Protein 1XAW (pdb70)

Foldseek 3Di:
DCVVLPQDDDPVSLVVLVVVLVVLVVVLVVLVVVVVVLVVLLVVLVVQCVPDDCPDPSNVVSVVVNVVSVCVCVDPVNVVSVVSNVVSVVVSVVSVVSSVVVVVVVD

Solvent-accessible surface area: 7758 Å² total; per-residue (Å²): 105,118,232,129,21,50,89,8,122,46,91,128,37,57,100,70,8,73,166,49,32,66,66,7,65,120,76,32,116,60,20,59,61,59,18,83,74,19,61,134,41,7,70,120,3,56,135,60,24,127,103,89,152,127,132,14,133,77,59,136,65,5,26,69,85,44,87,149,26,87,121,55,55,64,25,85,100,6,85,62,64,80,97,75,10,138,69,8,124,51,54,12,72,20,3,135,118,10,13,19,37,10,55,161,137,131,161

B-factor: mean 27.12, std 8.57, range [15.39, 80.25]

Organism: Homo sapiens (NCBI:txid9606)

CATH classification: 6.10.140.340

Nearest PDB structures (foldseek):
  1xaw-assembly1_A  TM=1.009E+00  e=2.188E-14  Homo sapiens
  1wpa-assembly1_A  TM=9.557E-01  e=1.654E-13  Homo sapiens
  3g7c-assembly1_A  TM=9.521E-01  e=2.626E-13  Homo sapiens
  5jw9-assembly1_B  TM=6.475E-01  e=2.519E-05  Homo sapiens
  5n7k-assembly4_D  TM=7.984E-01  e=1.512E-04  Homo sapiens

Secondary structure (DSSP, 8-state):
-TTTS----SHHHHHHHHHHHHHHHHHHHHHHHHHHHHHHHHHHHHHHHHHS-TTSHHHHHHHHHHHHHHHHHTSHHHHHHHHHHHHHHHHHHHHHHHHHHHHHHT-

Radius of gyration: 21.23 Å; Cα contacts (8 Å, |Δi|>4): 67; chains: 1; bounding box: 26×68×26 Å

GO terms:
  GO:0070160 tight junction (C, IDA)
  GO:0005765 lysosomal membrane (C, IDA)
  GO:0005886 plasma membrane (C, IDA)
  GO:0005911 cell-cell junction (C, IDA)
  GO:0032991 protein-containing complex (C, ID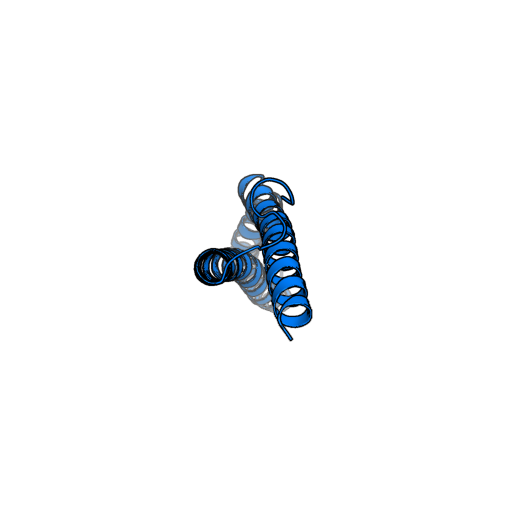A)
  GO:0070160 tight junction (C, IMP)
  GO:0010628 positive regulation of gene expression (P, IMP)
  GO:0010629 negative regulation of gene expression (P, IMP)
  GO:0010827 regulation of D-glucose transmembrane transport (P, IMP)
  GO:1905605 positive regulation of blood-brain barrier permeability (P, IMP)
  GO:0046326 positive regulation of D-glucose import across plasma membrane (P, IMP)
  GO:0070830 bicellular tight junction assembly (P, IMP)
  GO:0005515 protein binding (F, IPI)
  GO:0005923 bicellular tight junction (C, IDA)
  GO:0030054 cell junction (C, IDA)
  GO:0045216 cell-cell junction organization (P, IMP)
  GO:0005886 plasma membrane (C, EXP)
  GO:0005886 plasma membrane (C, TAS)
  GO:0065003 protein-containing complex assembly (P, TAS)
  GO:0030054 cell junction (C, TAS)

InterPro domains:
  IPR002958 Occludin [PIRSF005993] (1-521)
  IPR002958 Occludin [PR01258] (55-63)
  IPR002958 Occludin [PR01258] (166-173)
  IPR002958 Occludin [PR01258] (294-301)
  IPR002958 Occludin [PR01258] (398-404)
  IPR002958 Occludin [PR01258] (420-426)
  IPR008253 Marvel domain [PF01284] (57-263)
  IPR008253 Marvel domain [PS51225] (60-269)
  IPR010844 Occludin homology domain [PF07303] (420-519)
  IPR010844 Occludin homology domain [PS51980] (414-522)
  IPR031176 ELL/occludin family [PTHR23288] (19-520)
  IPR036259 MFS transporter superfamily [SSF103473] (58-270)

Sequence (107 aa):
WIREYPPITSDQQRQLYKRNFDTGLQEYKSLQSVLDEINKELSRLDKELDDYREESEEYMAAADEYNRLKQVKGSADYKSKKNHCKQLKSKLSHIKKMVGDYDRQKT

Structure (mmCIF, N/CA/C/O backbone):
data_1XAW
#
_entry.id   1XAW
#
_cell.length_a   46.960
_cell.length_b   109.570
_cell.length_c   48.130
_cell.angle_alpha   90.00
_cell.angle_beta   90.00
_cell.angle_gamma   90.00
#
_symmetry.space_group_name_H-M   'C 2 2 21'
#
loop_
_entity.id
_entity.type
_entity.pdbx_description
1 polymer Occludin
2 water water
#
loop_
_atom_site.group_PDB
_atom_site.id
_atom_site.type_symbol
_atom_site.label_atom_id
_atom_site.label_alt_id
_atom_site.label_comp_id
_atom_site.label_asym_id
_atom_site.label_entity_id
_atom_site.label_seq_id
_atom_site.pdbx_PDB_ins_code
_atom_site.Cartn_x
_atom_site.Cartn_y
_atom_site.Cartn_z
_atom_site.occupancy
_atom_site.B_iso_or_equiv
_atom_site.auth_seq_id
_atom_site.auth_comp_id
_atom_site.auth_asym_id
_atom_site.auth_atom_id
_atom_site.pdbx_PDB_model_num
ATOM 1 N N . TRP A 1 34 ? 18.561 -11.688 4.162 1.00 41.07 416 TRP A N 1
ATOM 2 C CA . TRP A 1 34 ? 18.954 -12.527 5.326 1.00 40.34 416 TRP A CA 1
ATOM 3 C C . TRP A 1 34 ? 18.626 -13.981 5.067 1.00 39.93 416 TRP A C 1
ATOM 4 O O . TRP A 1 34 ? 18.448 -14.756 6.006 1.00 39.82 416 TRP A O 1
ATOM 15 N N . ILE A 1 35 ? 18.528 -14.347 3.792 1.00 39.16 417 ILE A N 1
ATOM 16 C CA . ILE A 1 35 ? 18.250 -15.730 3.450 1.00 39.28 417 ILE A CA 1
ATOM 17 C C . ILE A 1 35 ? 19.534 -16.475 3.770 1.00 38.02 417 ILE A C 1
ATOM 18 O O . ILE A 1 35 ? 19.532 -17.684 3.962 1.00 39.43 417 ILE A O 1
ATOM 23 N N . ARG A 1 36 ? 20.637 -15.736 3.837 1.00 37.26 418 ARG A N 1
ATOM 24 C CA . ARG A 1 36 ? 21.919 -16.352 4.114 1.00 34.31 418 ARG A CA 1
ATOM 25 C C . ARG A 1 36 ? 22.169 -16.701 5.581 1.00 34.15 418 ARG A C 1
ATOM 26 O O . ARG A 1 36 ? 22.722 -17.750 5.881 1.00 33.62 418 ARG A O 1
ATOM 34 N N . GLU A 1 37 ? 21.747 -15.843 6.503 1.00 33.99 419 GLU A N 1
ATOM 35 C CA . GLU A 1 37 ? 21.972 -16.115 7.923 1.00 33.82 419 GLU A CA 1
ATOM 36 C C . GLU A 1 37 ? 20.895 -17.069 8.462 1.00 31.23 419 GLU A C 1
ATOM 37 O O . GLU A 1 37 ? 21.124 -17.857 9.390 1.00 30.66 419 GLU A O 1
ATOM 43 N N . TYR A 1 38 ? 19.723 -16.958 7.863 1.00 30.63 420 TYR A N 1
ATOM 44 C CA . TYR A 1 38 ? 18.570 -17.765 8.255 1.00 27.73 420 TYR A CA 1
ATOM 45 C C . TYR A 1 38 ? 18.024 -18.461 7.015 1.00 25.49 420 TYR A C 1
ATOM 46 O O . TYR A 1 38 ? 17.010 -18.097 6.455 1.00 26.13 420 TYR A O 1
ATOM 55 N N . PRO A 1 39 ? 18.754 -19.477 6.561 1.00 26.62 421 PRO A N 1
ATOM 56 C CA . PRO A 1 39 ? 18.353 -20.230 5.380 1.00 25.18 421 PRO A CA 1
ATOM 57 C C . PRO A 1 39 ? 17.187 -21.134 5.678 1.00 23.95 421 PRO A C 1
ATOM 58 O O . PRO A 1 39 ? 16.748 -21.238 6.821 1.00 23.76 421 PRO A O 1
ATOM 62 N N . PRO A 1 40 ? 16.661 -21.790 4.649 1.00 22.54 422 PRO A N 1
ATOM 63 C CA . PRO A 1 40 ? 15.546 -22.715 4.786 1.00 21.08 422 PRO A CA 1
ATOM 64 C C . PRO A 1 40 ? 15.901 -23.715 5.875 1.00 20.34 422 PRO A C 1
ATOM 65 O O . PRO A 1 40 ? 17.038 -24.228 5.934 1.00 20.97 422 PRO A O 1
ATOM 69 N N . ILE A 1 41 ? 14.941 -24.024 6.749 1.00 17.63 423 ILE A N 1
ATOM 70 C CA . ILE A 1 41 ? 15.176 -24.907 7.869 1.00 17.67 423 ILE A CA 1
ATOM 71 C C . ILE A 1 41 ? 15.181 -26.374 7.504 1.00 18.34 423 ILE A C 1
ATOM 72 O O . ILE A 1 41 ? 14.383 -26.805 6.671 1.00 18.76 423 ILE A O 1
ATOM 77 N N . THR A 1 42 ? 16.101 -27.126 8.117 1.00 18.47 424 THR A N 1
ATOM 78 C CA . THR A 1 42 ? 16.200 -28.564 7.886 1.00 19.12 424 THR A CA 1
ATOM 79 C C . THR A 1 42 ? 16.236 -29.407 9.150 1.00 17.44 424 THR A C 1
ATOM 80 O O . THR A 1 42 ? 16.476 -30.594 9.097 1.00 18.75 424 THR A O 1
ATOM 84 N N . SER A 1 43 ? 15.942 -28.797 10.302 1.00 16.94 425 SER A N 1
ATOM 85 C CA . SER A 1 43 ? 15.874 -29.574 11.518 1.00 15.82 425 SER A CA 1
ATOM 86 C C . SER A 1 43 ? 15.066 -28.851 12.579 1.00 15.88 425 SER A C 1
ATOM 87 O O . SER A 1 43 ? 14.885 -27.637 12.517 1.00 15.39 425 SER A O 1
ATOM 90 N N . ASP A 1 44 ? 14.600 -29.641 13.538 1.00 17.59 426 ASP A N 1
ATOM 91 C CA . ASP A 1 44 ? 13.792 -29.101 14.634 1.00 17.77 426 ASP A CA 1
ATOM 92 C C . ASP A 1 44 ? 14.638 -28.215 15.541 1.00 18.76 426 ASP A C 1
ATOM 93 O O . ASP A 1 44 ? 14.153 -27.214 16.053 1.00 19.54 426 ASP A O 1
ATOM 98 N N . GLN A 1 45 ? 15.915 -28.561 15.740 1.00 19.28 427 GLN A N 1
ATOM 99 C CA . GLN A 1 45 ? 16.747 -27.727 16.599 1.00 19.60 427 GLN A CA 1
ATOM 100 C C . GLN A 1 45 ? 16.964 -26.355 15.961 1.00 17.17 427 GLN A C 1
ATOM 101 O O . GLN A 1 45 ? 16.950 -25.308 16.629 1.00 19.12 427 GLN A O 1
ATOM 107 N N . GLN A 1 46 ? 17.147 -26.339 14.647 1.00 16.78 428 GLN A N 1
ATOM 108 C CA . GLN A 1 46 ? 17.284 -25.109 13.926 1.00 17.14 428 GLN A CA 1
ATOM 109 C C . GLN A 1 46 ? 15.990 -24.264 14.056 1.00 16.89 428 GLN A C 1
ATOM 110 O O . GLN A 1 46 ? 16.055 -23.060 14.232 1.00 17.39 428 GLN A O 1
ATOM 116 N N . ARG A 1 47 ? 14.831 -24.923 13.914 1.00 17.31 429 ARG A N 1
ATOM 117 C CA . ARG A 1 47 ? 13.566 -24.220 14.077 1.00 17.59 429 ARG A CA 1
ATOM 118 C C . ARG A 1 47 ? 13.500 -23.548 15.460 1.00 17.14 429 ARG A C 1
ATOM 119 O O . ARG A 1 47 ? 13.053 -22.394 15.577 1.00 15.86 429 ARG A O 1
ATOM 127 N N . GLN A 1 48 ? 13.926 -24.285 16.485 1.00 16.13 430 GLN A N 1
ATOM 128 C CA . GLN A 1 48 ? 13.870 -23.711 17.818 1.00 16.42 430 GLN A CA 1
ATOM 129 C C . GLN A 1 48 ? 14.829 -22.535 17.985 1.00 17.77 430 GLN A C 1
ATOM 130 O O . GLN A 1 48 ? 14.545 -21.557 18.677 1.00 18.15 430 GLN A O 1
ATOM 136 N N . LEU A 1 49 ? 15.988 -22.607 17.323 1.00 17.59 431 LEU A N 1
ATOM 137 C CA . LEU A 1 49 ? 16.905 -21.513 17.406 1.00 19.21 431 LEU A CA 1
ATOM 138 C C . LEU A 1 49 ? 16.290 -20.288 16.700 1.00 17.20 431 LEU A C 1
ATOM 139 O O . LEU A 1 49 ? 16.364 -19.148 17.187 1.00 19.41 431 LEU A O 1
ATOM 144 N N . TYR A 1 50 ? 15.676 -20.507 15.530 1.00 17.88 432 TYR A N 1
ATOM 145 C CA . TYR A 1 50 ? 15.031 -19.378 14.845 1.00 17.17 432 TYR A CA 1
ATOM 146 C C . TYR A 1 50 ? 13.936 -18.763 15.732 1.00 17.89 432 TYR A C 1
ATOM 147 O O . TYR A 1 50 ? 13.807 -17.565 15.732 1.00 18.81 432 TYR A O 1
ATOM 156 N N . LYS A 1 51 ? 13.141 -19.605 16.419 1.00 16.92 433 LYS A N 1
ATOM 157 C CA . LYS A 1 51 ? 12.095 -19.031 17.277 1.00 18.29 433 LYS A CA 1
ATOM 158 C C . LYS A 1 51 ? 12.683 -18.218 18.415 1.00 18.50 433 LYS A C 1
ATOM 159 O O . LYS A 1 51 ? 12.174 -17.146 18.744 1.00 18.23 433 LYS A O 1
ATOM 165 N N . ARG A 1 52 ? 13.738 -18.741 19.053 1.00 18.81 434 ARG A N 1
ATOM 166 C CA . ARG A 1 52 ? 14.373 -18.011 20.165 1.00 20.94 434 ARG A CA 1
ATOM 167 C C . ARG A 1 52 ? 14.925 -16.663 19.665 1.00 21.38 434 ARG A C 1
ATOM 168 O O . ARG A 1 52 ? 14.762 -15.623 20.330 1.00 20.56 434 ARG A O 1
ATOM 176 N N . ASN A 1 53 ? 15.557 -16.660 18.496 1.00 20.38 435 ASN A N 1
ATOM 177 C CA . ASN A 1 53 ? 16.112 -15.448 17.929 1.00 21.22 435 ASN A CA 1
A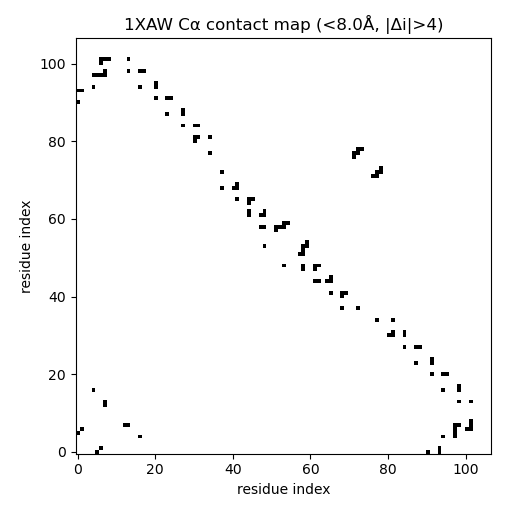TOM 178 C C . ASN A 1 53 ? 15.020 -14.493 17.455 1.00 20.66 435 ASN A C 1
ATOM 179 O O . ASN A 1 53 ? 15.150 -13.280 17.591 1.00 22.48 435 ASN A O 1
ATOM 184 N N . PHE A 1 54 ? 13.910 -15.036 16.952 1.00 20.74 436 PHE A N 1
ATOM 185 C CA . PHE A 1 54 ? 12.779 -14.208 16.531 1.00 18.85 436 PHE A CA 1
ATOM 186 C C . PHE A 1 54 ? 12.220 -13.511 17.786 1.00 18.42 436 PHE A C 1
ATOM 187 O O . PHE A 1 54 ? 11.913 -12.320 17.748 1.00 19.37 436 PHE A O 1
ATOM 195 N N . ASP A 1 55 ? 12.125 -14.257 18.893 1.00 17.09 437 ASP A N 1
ATOM 196 C CA . ASP A 1 55 ? 11.607 -13.627 20.110 1.00 17.86 437 ASP A CA 1
ATOM 197 C C . ASP A 1 55 ? 12.502 -12.484 20.587 1.00 18.64 437 ASP A C 1
ATOM 198 O O . ASP A 1 55 ? 12.043 -11.404 20.976 1.00 19.29 437 ASP A O 1
ATOM 203 N N . THR A 1 56 ? 13.809 -12.727 20.625 1.00 19.29 438 THR A N 1
ATOM 204 C CA . THR A 1 56 ? 14.709 -11.678 21.042 1.00 20.04 438 THR A CA 1
ATOM 205 C C . THR A 1 56 ? 14.597 -10.464 20.110 1.00 20.10 438 THR A C 1
ATOM 206 O O . THR A 1 56 ? 14.591 -9.306 20.574 1.00 19.84 438 THR A O 1
ATOM 210 N N . GLY A 1 57 ? 14.507 -10.717 18.809 1.00 19.82 439 GLY A N 1
ATOM 211 C CA . GLY A 1 57 ? 14.385 -9.631 17.869 1.00 19.51 439 GLY A CA 1
ATOM 212 C C . GLY A 1 57 ? 13.083 -8.859 17.991 1.00 19.15 439 GLY A C 1
ATOM 213 O O . GLY A 1 57 ? 13.066 -7.658 17.759 1.00 21.01 439 GLY A O 1
ATOM 214 N N . LEU A 1 58 ? 11.991 -9.544 18.338 1.00 19.04 440 LEU A N 1
ATOM 215 C CA . LEU A 1 58 ? 10.718 -8.881 18.483 1.00 20.16 440 LEU A CA 1
ATOM 216 C C . LEU A 1 58 ? 10.786 -7.982 19.720 1.00 18.54 440 LEU A C 1
ATOM 217 O O . LEU A 1 58 ? 10.247 -6.886 19.724 1.00 20.20 440 LEU A O 1
ATOM 222 N N . GLN A 1 59 ? 11.453 -8.448 20.762 1.00 17.44 441 GLN A N 1
ATOM 223 C CA . GLN A 1 59 ? 11.616 -7.617 21.965 1.00 18.22 441 GLN A CA 1
ATOM 224 C C . GLN A 1 59 ? 12.396 -6.359 21.586 1.00 19.97 441 GLN A C 1
ATOM 225 O O . GLN A 1 59 ? 12.045 -5.252 22.002 1.00 20.86 441 GLN A O 1
ATOM 231 N N . GLU A 1 60 ? 13.479 -6.525 20.822 1.00 20.76 442 GLU A N 1
ATOM 232 C CA . GLU A 1 60 ? 14.293 -5.389 20.355 1.00 22.87 442 GLU A CA 1
ATOM 233 C C . GLU A 1 60 ? 13.459 -4.417 19.524 1.00 22.25 442 GLU A C 1
ATOM 234 O O . GLU A 1 60 ? 13.524 -3.201 19.678 1.00 23.75 442 GLU A O 1
ATOM 240 N 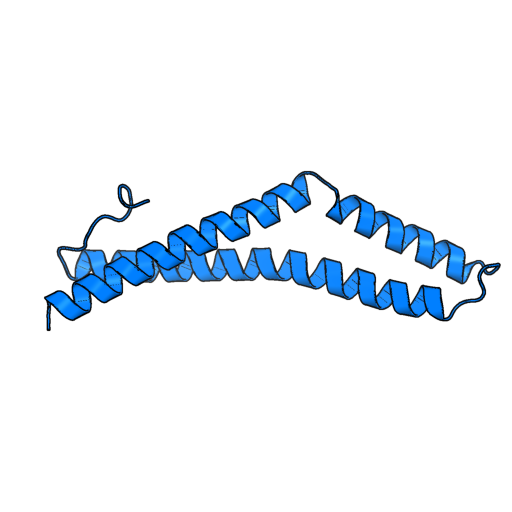N . TYR A 1 61 ? 12.693 -4.973 18.600 1.00 21.82 443 TYR A N 1
ATOM 241 C CA . TYR A 1 61 ? 11.834 -4.178 17.741 1.00 22.69 443 TYR A CA 1
ATOM 242 C C . TYR A 1 61 ? 10.815 -3.348 18.539 1.00 23.98 443 TYR A C 1
ATOM 243 O O . TYR A 1 61 ? 10.646 -2.152 18.268 1.00 23.85 443 TYR A O 1
ATOM 252 N N . LYS A 1 62 ? 10.143 -3.984 19.500 1.00 23.14 444 LYS A N 1
ATOM 253 C CA . LYS A 1 62 ? 9.153 -3.284 20.306 1.00 24.72 444 LYS A CA 1
ATOM 254 C C . LYS A 1 62 ? 9.817 -2.192 21.115 1.00 23.93 444 LYS A C 1
ATOM 255 O O . LYS A 1 62 ? 9.237 -1.120 21.306 1.00 25.65 444 LYS A O 1
ATOM 261 N N . SER A 1 63 ? 11.028 -2.431 21.594 1.00 24.32 445 SER A N 1
ATOM 262 C CA . SER A 1 63 ? 11.721 -1.407 22.371 1.00 26.56 445 SER A CA 1
ATOM 263 C C . SER A 1 63 ? 11.958 -0.176 21.494 1.00 26.26 445 SER A C 1
ATOM 264 O O . SER A 1 63 ? 11.639 0.949 21.891 1.00 27.29 445 SER A O 1
ATOM 267 N N . LEU A 1 64 ? 12.535 -0.376 20.314 1.00 25.63 446 LEU A N 1
ATOM 268 C CA . LEU A 1 64 ? 12.808 0.751 19.407 1.00 26.96 446 LEU A CA 1
ATOM 269 C C . LEU A 1 64 ? 11.533 1.496 19.020 1.00 26.89 446 LEU A C 1
ATOM 270 O O . LEU A 1 64 ? 11.480 2.736 19.035 1.00 26.46 446 LEU A O 1
ATOM 275 N N . GLN A 1 65 ? 10.508 0.735 18.663 1.00 25.59 447 GLN A N 1
ATOM 276 C CA . GLN A 1 65 ? 9.227 1.292 18.265 1.00 25.90 447 GLN A CA 1
ATOM 277 C C . GLN A 1 65 ? 8.651 2.130 19.399 1.00 24.42 447 GLN A C 1
ATOM 278 O O . GLN A 1 65 ? 8.082 3.198 19.169 1.00 23.92 447 GLN A O 1
A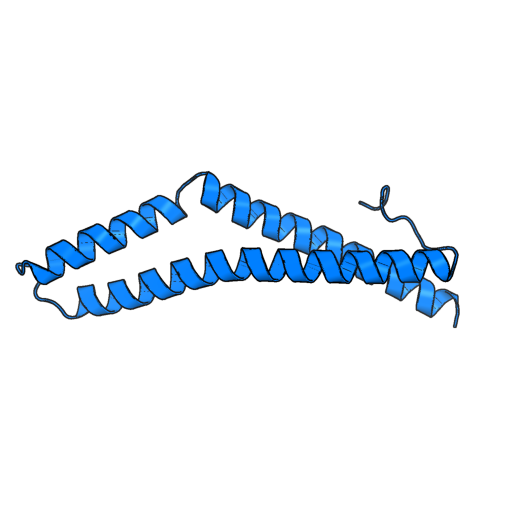TOM 284 N N . SER A 1 66 ? 8.833 1.664 20.631 1.00 21.24 448 SER A N 1
ATOM 285 C CA . SER A 1 66 ? 8.307 2.388 21.782 1.00 22.18 448 SER A CA 1
ATOM 286 C C . SER A 1 66 ? 8.963 3.778 21.938 1.00 22.06 448 SER A C 1
ATOM 287 O O . SER A 1 66 ? 8.321 4.738 22.372 1.00 23.04 448 SER A O 1
ATOM 290 N N . VAL A 1 67 ? 10.237 3.892 21.586 1.00 22.71 449 VAL A N 1
ATOM 291 C CA . VAL A 1 67 ? 10.928 5.179 21.695 1.00 21.73 449 VAL A CA 1
ATOM 292 C C . VAL A 1 67 ? 10.322 6.134 20.681 1.00 22.25 449 VAL A C 1
ATOM 293 O O . VAL A 1 67 ? 10.019 7.301 20.991 1.00 22.30 449 VAL A O 1
ATOM 297 N N . LEU A 1 68 ? 10.148 5.655 19.451 1.00 22.12 450 LEU A N 1
ATOM 298 C CA . LEU A 1 68 ? 9.566 6.495 18.402 1.00 23.77 450 LEU A CA 1
ATOM 299 C C . LEU A 1 68 ? 8.131 6.909 18.765 1.00 24.13 450 LEU A C 1
ATOM 300 O O . LEU A 1 68 ? 7.752 8.065 18.586 1.00 24.56 450 LEU A O 1
ATOM 305 N N . ASP A 1 69 ? 7.343 5.972 19.273 1.00 24.02 451 ASP A N 1
ATOM 306 C CA . ASP A 1 69 ? 5.967 6.275 19.669 1.00 23.73 451 ASP A CA 1
ATOM 307 C C . ASP A 1 69 ? 5.929 7.292 20.819 1.00 22.43 451 ASP A C 1
ATOM 308 O O . ASP A 1 69 ? 5.113 8.207 20.815 1.00 22.36 451 ASP A O 1
ATOM 313 N N . GLU A 1 70 ? 6.787 7.141 21.813 1.00 20.16 452 GLU A N 1
ATOM 314 C CA . GLU A 1 70 ? 6.812 8.081 22.926 1.00 19.96 452 GLU A CA 1
ATOM 315 C C . GLU A 1 70 ? 7.207 9.507 22.513 1.00 19.96 452 GLU A C 1
ATOM 316 O O . GLU A 1 70 ? 6.708 10.491 23.069 1.00 20.65 452 GLU A O 1
ATOM 322 N N . ILE A 1 71 ? 8.148 9.631 21.569 1.00 20.59 453 ILE A N 1
ATOM 323 C CA . ILE A 1 71 ? 8.539 10.941 21.085 1.00 20.25 453 ILE A CA 1
ATOM 324 C C . ILE A 1 71 ? 7.308 11.601 20.474 1.00 20.11 453 ILE A C 1
ATOM 325 O O . ILE A 1 71 ? 7.021 12.770 20.764 1.00 20.76 453 ILE A O 1
ATOM 330 N N . ASN A 1 72 ? 6.574 10.844 19.656 1.00 21.97 454 ASN A N 1
ATOM 331 C CA . ASN A 1 72 ? 5.368 11.407 19.050 1.00 22.91 454 ASN A CA 1
ATOM 332 C C . ASN A 1 72 ? 4.294 11.753 20.090 1.00 23.70 454 ASN A C 1
ATOM 333 O O . ASN A 1 72 ? 3.621 12.769 19.939 1.00 24.33 454 ASN A O 1
ATOM 338 N N . LYS A 1 73 ? 4.138 10.932 21.125 1.00 21.55 455 LYS A N 1
ATOM 339 C CA . LYS A 1 73 ? 3.150 11.215 22.168 1.00 23.52 455 LYS A CA 1
ATOM 340 C C . LYS A 1 73 ? 3.527 12.507 22.871 1.00 22.62 455 LYS A C 1
ATOM 341 O O . LYS A 1 73 ? 2.671 13.322 23.221 1.00 23.42 455 LYS A O 1
ATOM 347 N N . GLU A 1 74 ? 4.821 12.696 23.128 1.00 21.00 456 GLU A N 1
ATOM 348 C CA . GLU A 1 74 ? 5.247 13.913 23.8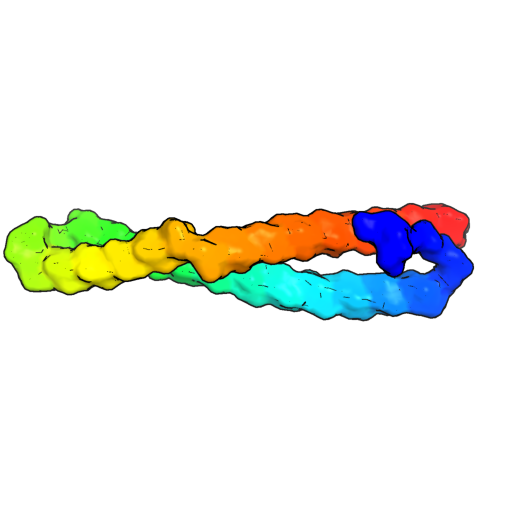02 1.00 19.42 456 GLU A CA 1
ATOM 349 C C . GLU A 1 74 ? 4.992 15.160 22.912 1.00 19.50 456 GLU A C 1
ATOM 350 O O . GLU A 1 74 ? 4.552 16.209 23.417 1.00 19.18 456 GLU A O 1
ATOM 356 N N . LEU A 1 75 ? 5.253 15.041 21.612 1.00 19.62 457 LEU A N 1
ATOM 357 C CA . LEU A 1 75 ? 4.994 16.150 20.681 1.00 18.91 457 LEU A CA 1
ATOM 358 C C . LEU A 1 75 ? 3.495 16.474 20.682 1.00 20.50 457 LEU A C 1
ATOM 359 O O . LEU A 1 75 ? 3.138 17.629 20.653 1.00 20.46 457 LEU A O 1
ATOM 364 N N . SER A 1 76 ? 2.660 15.434 20.724 1.00 21.85 458 SER A N 1
ATOM 365 C CA . SER A 1 76 ? 1.221 15.657 20.723 1.00 22.90 458 SER A CA 1
ATOM 366 C C . SER A 1 76 ? 0.757 16.365 21.997 1.00 22.59 458 SER A C 1
ATOM 367 O O . SER A 1 76 ? -0.103 17.274 21.939 1.00 23.64 458 SER A O 1
ATOM 370 N N . ARG A 1 77 ? 1.347 16.034 23.142 1.00 21.60 459 ARG A N 1
ATOM 371 C CA . ARG A 1 77 ? 0.972 16.707 24.382 1.00 22.09 459 ARG A CA 1
ATOM 372 C C . ARG A 1 77 ? 1.382 18.182 24.300 1.00 21.57 459 ARG A C 1
ATOM 373 O O . ARG A 1 77 ? 0.640 19.094 24.684 1.00 21.61 459 ARG A O 1
ATOM 381 N N . LEU A 1 78 ? 2.585 18.442 23.786 1.00 20.65 460 LEU A N 1
ATOM 382 C CA . LEU A 1 78 ? 3.043 19.819 23.683 1.00 20.17 460 LEU A CA 1
ATOM 383 C C . LEU A 1 78 ? 2.244 20.614 22.651 1.00 19.46 460 LEU A C 1
ATOM 384 O O . LEU A 1 78 ? 2.017 21.799 22.856 1.00 20.54 460 LEU A O 1
ATOM 389 N N . ASP A 1 79 ? 1.833 19.960 21.568 1.00 20.79 461 ASP A N 1
ATOM 390 C CA . ASP A 1 79 ? 0.971 20.580 20.547 1.00 21.03 461 ASP A CA 1
ATOM 391 C C . ASP A 1 79 ? -0.329 21.084 21.233 1.00 20.83 461 ASP A C 1
ATOM 392 O O . ASP A 1 79 ? -0.763 22.188 20.963 1.00 20.25 461 ASP A O 1
ATOM 397 N N . LYS A 1 80 ? -0.877 20.273 22.135 1.00 21.40 462 LYS A N 1
ATOM 398 C CA . LYS A 1 80 ? -2.104 20.658 22.854 1.00 22.47 462 LYS A CA 1
ATOM 399 C C . LYS A 1 80 ? -1.841 21.885 23.707 1.00 22.59 462 LYS A C 1
ATOM 400 O O . LYS A 1 80 ? -2.630 22.834 23.738 1.00 23.93 462 LYS A O 1
ATOM 406 N N . GLU A 1 81 ? -0.713 21.894 24.411 1.00 20.87 463 GLU A N 1
ATOM 407 C CA . GLU A 1 81 ? -0.337 23.015 25.253 1.00 21.90 463 GLU A CA 1
ATOM 408 C C . GLU A 1 81 ? -0.178 24.282 24.418 1.00 20.56 463 GLU A C 1
ATOM 409 O O . GLU A 1 81 ? -0.646 25.362 24.803 1.00 21.89 463 GLU A O 1
ATOM 415 N N . LEU A 1 82 ? 0.492 24.161 23.274 1.00 19.84 464 LEU A N 1
ATOM 416 C CA . LEU A 1 82 ? 0.702 25.310 22.395 1.00 21.25 464 LEU A CA 1
ATOM 417 C C . LEU A 1 82 ? -0.628 25.833 21.857 1.00 21.82 464 LEU A C 1
ATOM 418 O O . LEU A 1 82 ? -0.845 27.061 21.766 1.00 23.52 464 LEU A O 1
ATOM 423 N N . ASP A 1 83 ? -1.506 24.895 21.535 1.00 22.57 465 ASP A N 1
ATOM 424 C CA . ASP A 1 83 ? -2.781 25.290 20.965 1.00 23.13 465 ASP A CA 1
ATOM 425 C C . ASP A 1 83 ? -3.625 26.018 22.005 1.00 24.99 465 ASP A C 1
ATOM 426 O O . ASP A 1 83 ? -4.459 26.848 21.610 1.00 27.90 465 ASP A O 1
ATOM 431 N N . ASP A 1 84 ? -3.396 25.763 23.301 1.00 24.16 466 ASP A N 1
ATOM 432 C CA . ASP A 1 84 ? -4.117 26.377 24.427 1.00 24.26 466 ASP A CA 1
ATOM 433 C C . ASP A 1 84 ? -3.561 27.664 25.034 1.00 24.60 466 ASP A C 1
ATOM 434 O O . ASP A 1 84 ? -4.284 28.558 25.408 1.00 26.35 466 ASP A O 1
ATOM 439 N N . TYR A 1 85 ? -2.238 27.746 25.204 1.00 19.62 467 TYR A N 1
ATOM 440 C CA . TYR A 1 85 ? -1.637 28.921 25.811 1.00 19.25 467 TYR A CA 1
ATOM 441 C C . TYR A 1 85 ? -1.608 30.155 24.910 1.00 18.30 467 TYR A C 1
ATOM 442 O O . TYR A 1 85 ? -1.428 30.025 23.714 1.00 19.67 467 TYR A O 1
ATOM 451 N N . ARG A 1 86 ? -1.781 31.337 25.493 1.00 19.47 468 ARG A N 1
ATOM 452 C CA . ARG A 1 86 ? -1.743 32.568 24.697 1.00 20.91 468 ARG A CA 1
ATOM 453 C C . ARG A 1 86 ? -0.348 32.669 24.079 1.00 20.06 468 ARG A C 1
ATOM 454 O O . ARG A 1 86 ? 0.654 32.437 24.783 1.00 20.79 468 ARG A O 1
ATOM 462 N N . GLU A 1 87 ? -0.294 33.038 22.801 1.00 20.24 469 GLU A N 1
ATOM 463 C CA . GLU A 1 87 ? 0.978 33.134 22.069 1.00 22.31 469 GLU A CA 1
ATOM 464 C C . GLU A 1 87 ? 2.018 34.020 22.748 1.00 23.51 469 GLU A C 1
ATOM 465 O O . GLU A 1 87 ? 3.234 33.741 22.651 1.00 23.31 469 GLU A O 1
ATOM 471 N N . GLU A 1 88 ? 1.581 35.057 23.434 1.00 23.98 470 GLU A N 1
ATOM 472 C CA . GLU A 1 88 ? 2.484 36.008 24.073 1.00 25.96 470 GLU A CA 1
ATOM 473 C C . GLU A 1 88 ? 2.950 35.619 25.479 1.00 25.46 470 GLU A C 1
ATOM 474 O O . GLU A 1 88 ? 3.778 36.313 26.065 1.00 26.98 470 GLU A O 1
ATOM 480 N N . SER A 1 89 ? 2.448 34.504 26.011 1.00 23.45 471 SER A N 1
ATOM 481 C CA . SER A 1 89 ? 2.785 34.094 27.373 1.00 23.21 471 SER A CA 1
ATOM 482 C C . SER A 1 89 ? 4.118 33.380 27.576 1.00 23.18 471 SER A C 1
ATOM 483 O O . SER A 1 89 ? 4.650 32.752 26.646 1.00 22.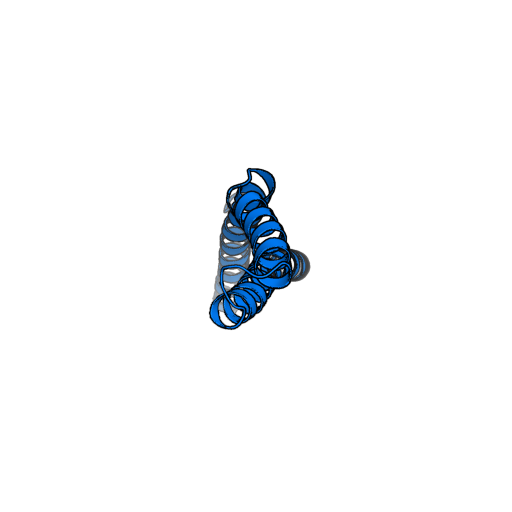08 471 SER A O 1
ATOM 486 N N . GLU A 1 90 ? 4.625 33.463 28.804 1.00 24.25 472 GLU A N 1
ATOM 487 C CA . GLU A 1 90 ? 5.886 32.772 29.133 1.00 23.54 472 GLU A CA 1
ATOM 488 C C . GLU A 1 90 ? 5.649 31.257 28.995 1.00 23.44 472 GLU A C 1
ATOM 489 O O . GLU A 1 90 ? 6.515 30.492 28.565 1.00 22.02 472 GLU A O 1
ATOM 495 N N . GLU A 1 91 ? 4.449 30.802 29.340 1.00 20.72 473 GLU A N 1
ATOM 496 C CA . GLU A 1 91 ? 4.126 29.394 29.193 1.00 19.81 473 GLU A CA 1
ATOM 497 C C . GLU A 1 91 ? 4.230 28.901 27.728 1.00 18.34 473 GLU A C 1
ATOM 498 O O . GLU A 1 91 ? 4.694 27.782 27.459 1.00 18.00 473 GLU A O 1
ATOM 504 N N . TYR A 1 92 ? 3.751 29.717 26.783 1.00 18.15 474 TYR A N 1
ATOM 505 C CA . TYR A 1 92 ? 3.799 29.349 25.377 1.00 17.92 474 TYR A CA 1
ATOM 506 C C . TYR A 1 92 ? 5.269 29.254 24.960 1.00 18.01 474 TYR A C 1
ATOM 507 O O . TYR A 1 92 ? 5.620 28.322 24.246 1.00 18.49 474 TYR A O 1
ATOM 516 N N . MET A 1 93 ? 6.082 30.197 25.442 1.00 18.50 475 MET A N 1
ATOM 517 C CA . MET A 1 93 ? 7.524 30.183 25.109 1.00 20.01 475 MET A CA 1
ATOM 518 C C . MET A 1 93 ? 8.176 28.918 25.637 1.00 20.43 475 MET A C 1
ATOM 519 O O . MET A 1 93 ? 8.952 28.271 24.908 1.00 20.00 475 MET A O 1
ATOM 524 N N . ALA A 1 94 ? 7.875 28.530 26.867 1.00 18.40 476 ALA A N 1
ATOM 525 C CA . ALA A 1 94 ? 8.448 27.292 27.404 1.00 19.09 476 ALA A CA 1
ATOM 526 C C . ALA A 1 94 ? 8.028 26.067 26.624 1.00 19.06 476 ALA A C 1
ATOM 527 O O . ALA A 1 94 ? 8.804 25.176 26.317 1.00 19.78 476 ALA A O 1
ATOM 529 N N . ALA A 1 95 ? 6.740 25.974 26.309 1.00 17.61 477 ALA A N 1
ATOM 530 C CA . ALA A 1 95 ? 6.302 24.836 25.544 1.00 18.13 477 ALA A CA 1
ATOM 531 C C . ALA A 1 95 ? 6.898 24.779 24.149 1.00 16.53 477 ALA A C 1
ATOM 532 O O . ALA A 1 95 ? 7.149 23.688 23.631 1.00 16.94 477 ALA A O 1
ATOM 534 N N . ALA A 1 96 ? 7.048 25.960 23.535 1.00 18.21 478 ALA A N 1
ATOM 535 C CA . ALA A 1 96 ? 7.628 26.034 22.200 1.00 17.11 478 ALA A CA 1
ATOM 536 C C . ALA A 1 96 ? 9.079 25.536 22.213 1.00 17.53 478 ALA A C 1
ATOM 537 O O . ALA A 1 96 ? 9.488 24.797 21.337 1.00 18.56 478 ALA A O 1
ATOM 539 N N . ASP A 1 97 ? 9.806 25.919 23.254 1.00 17.60 479 ASP A N 1
ATOM 540 C CA . ASP A 1 97 ? 11.206 25.486 23.368 1.00 18.81 479 ASP A CA 1
ATOM 541 C C . ASP A 1 97 ? 11.238 23.950 23.462 1.00 18.65 479 ASP A C 1
ATOM 542 O O . ASP A 1 97 ? 11.937 23.286 22.695 1.00 19.61 479 ASP A O 1
ATOM 547 N N . GLU A 1 98 ? 10.434 23.365 24.345 1.00 17.44 480 GLU A N 1
ATOM 548 C CA . GLU A 1 98 ? 10.444 21.923 24.510 1.00 15.97 480 GLU A CA 1
ATOM 549 C C . GLU A 1 98 ? 10.003 21.187 23.249 1.00 16.19 480 GLU A C 1
ATOM 550 O O . GLU A 1 98 ? 10.540 20.154 22.855 1.00 17.07 480 GLU A O 1
ATOM 556 N N . TYR A 1 99 ? 8.924 21.710 22.642 1.00 16.43 481 TYR A N 1
ATOM 557 C CA . TYR A 1 99 ? 8.446 21.139 21.427 1.00 16.46 481 TYR A CA 1
ATOM 558 C C . TYR A 1 99 ? 9.546 21.114 20.321 1.00 16.46 481 TYR A C 1
ATOM 559 O O . TYR A 1 99 ? 9.701 20.123 19.616 1.00 16.50 481 TYR A O 1
ATOM 568 N N . ASN A 1 100 ? 10.228 22.256 20.167 1.00 16.13 482 ASN A N 1
ATOM 569 C CA . ASN A 1 100 ? 11.273 22.360 19.165 1.00 16.18 482 ASN A CA 1
ATOM 570 C C . ASN A 1 100 ? 12.443 21.433 19.465 1.00 16.06 482 ASN A C 1
ATOM 571 O O . ASN A 1 100 ? 13.031 20.906 18.497 1.00 17.17 482 ASN A O 1
ATOM 576 N N . ARG A 1 101 ? 12.690 21.161 20.737 1.00 17.69 483 ARG A N 1
ATOM 577 C CA . ARG A 1 101 ? 13.760 20.206 21.067 1.00 18.91 483 ARG A CA 1
ATOM 578 C C . ARG A 1 101 ? 13.352 18.829 20.595 1.00 18.94 483 ARG A C 1
ATOM 579 O O . ARG A 1 101 ? 14.164 18.077 20.054 1.00 19.66 483 ARG A O 1
ATOM 587 N N . LEU A 1 102 ? 12.085 18.441 20.788 1.00 18.55 484 LEU A N 1
ATOM 588 C CA . LEU A 1 102 ? 11.686 17.125 20.316 1.00 19.50 484 LEU A CA 1
ATOM 589 C C . LEU A 1 102 ? 11.646 17.034 18.789 1.00 18.63 484 LEU A C 1
ATOM 590 O O . LEU A 1 102 ? 11.921 15.985 18.232 1.00 19.06 484 LEU A O 1
ATOM 595 N N . LYS A 1 103 ? 11.276 18.124 18.109 1.00 19.09 485 LYS A N 1
ATOM 596 C CA . LYS A 1 103 ? 11.303 18.098 16.662 1.00 18.08 485 LYS A CA 1
ATOM 597 C C . LYS A 1 103 ? 12.791 17.980 16.212 1.00 19.27 485 LYS A C 1
ATOM 598 O O . LYS A 1 103 ? 13.088 17.328 15.217 1.00 20.54 485 LYS A O 1
ATOM 604 N N . GLN A 1 104 ? 13.696 18.588 16.975 1.00 19.34 486 GLN A N 1
ATOM 605 C CA . GLN A 1 104 ? 15.116 18.498 16.610 1.00 19.06 486 GLN A CA 1
ATOM 606 C C . GLN A 1 104 ? 15.520 17.032 16.758 1.00 19.97 486 GLN A C 1
ATOM 607 O O . GLN A 1 104 ? 16.252 16.501 15.922 1.00 20.61 486 GLN A O 1
ATOM 613 N N . VAL A 1 105 ? 15.028 16.354 17.797 1.00 20.13 487 VAL A N 1
ATOM 614 C CA . VAL A 1 105 ? 15.350 14.930 17.957 1.00 20.73 487 VAL A CA 1
ATOM 615 C C . VAL A 1 105 ? 14.797 14.109 16.796 1.00 22.01 487 VAL A C 1
ATOM 616 O O . VAL A 1 105 ? 15.470 13.206 16.275 1.00 23.27 487 VAL A O 1
ATOM 620 N N . LYS A 1 106 ? 13.560 14.406 16.384 1.00 22.97 488 LYS A N 1
ATOM 621 C CA . LYS A 1 106 ? 12.967 13.658 15.281 1.00 27.11 488 L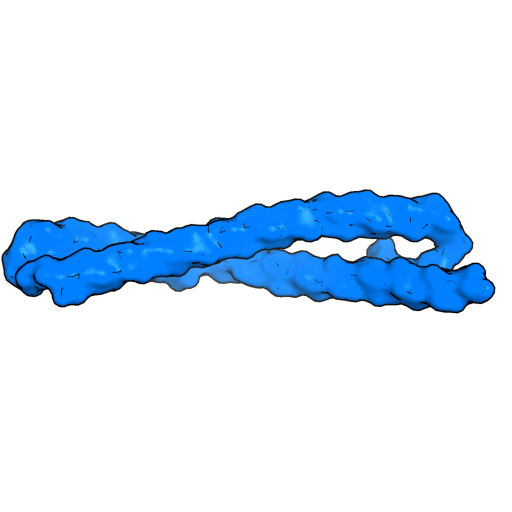YS A CA 1
ATOM 622 C C . LYS A 1 106 ? 13.641 13.827 13.953 1.00 29.36 488 LYS A C 1
ATOM 623 O O . LYS A 1 106 ? 13.578 12.918 13.114 1.00 30.53 488 LYS A O 1
ATOM 629 N N . GLY A 1 107 ? 14.275 14.978 13.743 1.00 30.64 489 GLY A N 1
ATOM 630 C CA . GLY A 1 107 ? 14.964 15.230 12.495 1.00 31.82 489 GLY A CA 1
ATOM 631 C C . GLY A 1 107 ? 16.431 14.848 12.602 1.00 31.71 489 GLY A C 1
ATOM 632 O O . GLY A 1 107 ? 17.185 15.002 11.634 1.00 34.18 489 GLY A O 1
ATOM 633 N N . SER A 1 108 ? 16.826 14.334 13.765 1.00 32.70 490 SER A N 1
ATOM 634 C CA . SER A 1 108 ? 18.222 13.949 14.037 1.00 31.22 490 SER A CA 1
ATOM 635 C C . SER A 1 108 ? 18.650 12.611 13.451 1.00 33.22 490 SER A C 1
ATOM 636 O O . SER A 1 108 ? 17.830 11.777 13.084 1.00 32.06 490 SER A O 1
ATOM 639 N N . ALA A 1 109 ? 19.959 12.419 13.370 1.00 33.99 491 ALA A N 1
ATOM 640 C CA . ALA A 1 109 ? 20.501 11.187 12.825 1.00 34.53 491 ALA A CA 1
ATOM 641 C C . ALA A 1 109 ? 20.245 9.995 13.734 1.00 35.52 491 ALA A C 1
ATOM 642 O O . ALA A 1 109 ? 19.992 8.904 13.231 1.00 35.37 491 ALA A O 1
ATOM 644 N N . ASP A 1 110 ? 20.303 10.192 15.053 1.00 36.10 492 ASP A N 1
ATOM 645 C CA . ASP A 1 110 ? 20.072 9.095 16.000 1.00 36.62 492 ASP A CA 1
ATOM 646 C C . ASP A 1 110 ? 18.642 8.583 15.879 1.00 35.86 492 ASP A C 1
ATOM 647 O O . ASP A 1 110 ? 18.386 7.377 16.002 1.00 35.72 492 ASP A O 1
ATOM 652 N N . TYR A 1 111 ? 17.711 9.496 15.640 1.00 33.40 493 TYR A N 1
ATOM 653 C CA . TYR A 1 111 ? 16.327 9.097 15.479 1.00 31.35 493 TYR A CA 1
ATOM 654 C C . TYR A 1 111 ? 16.173 8.369 14.136 1.00 31.52 493 TYR A C 1
ATOM 655 O O . TYR A 1 111 ? 15.548 7.312 14.070 1.00 29.83 493 TYR A O 1
ATOM 664 N N . LYS A 1 112 ? 16.762 8.926 13.077 1.00 32.23 494 LYS A N 1
ATOM 665 C CA . LYS A 1 112 ? 16.700 8.329 11.744 1.00 34.52 494 LYS A CA 1
ATOM 666 C C . LYS A 1 112 ? 17.247 6.909 11.769 1.00 33.67 494 LYS A C 1
ATOM 667 O O . LYS A 1 112 ? 16.692 6.008 11.126 1.00 34.07 494 LYS A O 1
ATOM 673 N N . SER A 1 113 ? 18.327 6.727 12.518 1.00 33.47 495 SER A N 1
ATOM 674 C CA . SER A 1 113 ? 18.983 5.437 12.663 1.00 34.01 495 SER A CA 1
ATOM 675 C C . SER A 1 113 ? 18.072 4.422 13.351 1.00 33.79 495 SER A C 1
ATOM 676 O O . SER A 1 113 ? 17.997 3.266 12.935 1.00 33.51 495 SER A O 1
ATOM 679 N N . LYS A 1 114 ? 17.400 4.852 14.418 1.00 32.44 496 LYS A N 1
ATOM 680 C CA . LYS A 1 114 ? 16.497 3.954 15.143 1.00 32.23 496 LYS A CA 1
ATOM 681 C C . LYS A 1 114 ? 15.329 3.555 14.262 1.00 32.00 496 LYS A C 1
ATOM 682 O O . LYS A 1 114 ? 14.896 2.394 14.271 1.00 30.60 496 LYS A O 1
ATOM 688 N N . LYS A 1 115 ? 14.816 4.502 13.493 1.00 31.04 497 LYS A N 1
ATOM 689 C CA . LYS A 1 115 ? 13.708 4.205 12.609 1.00 31.56 497 LYS A CA 1
ATOM 690 C C . LYS A 1 115 ? 14.167 3.190 11.561 1.00 32.16 497 LYS A C 1
ATOM 691 O O . LYS A 1 115 ? 13.406 2.281 11.215 1.00 30.90 497 LYS A O 1
ATOM 697 N N . ASN A 1 116 ? 15.397 3.357 11.070 1.00 31.87 498 ASN A N 1
ATOM 698 C CA . ASN A 1 116 ? 15.972 2.440 10.067 1.00 33.24 498 ASN A CA 1
ATOM 699 C C . ASN A 1 116 ? 16.236 1.064 10.661 1.00 32.82 498 ASN A C 1
ATOM 700 O O . ASN A 1 116 ? 16.060 0.057 9.986 1.00 32.46 498 ASN A O 1
ATOM 705 N N . HIS A 1 117 ? 16.697 1.022 11.906 1.00 32.56 499 HIS A N 1
ATOM 706 C CA . HIS A 1 117 ? 16.949 -0.257 12.566 1.00 33.20 499 HIS A CA 1
ATOM 707 C C . HIS A 1 117 ? 15.601 -0.958 12.725 1.00 33.54 499 HIS A C 1
ATOM 708 O O . HIS A 1 117 ? 15.477 -2.173 12.589 1.00 32.33 499 HIS A O 1
ATOM 715 N N . CYS A 1 118 ? 14.580 -0.178 13.031 1.00 33.65 500 CYS A N 1
ATOM 716 C CA . CYS A 1 118 ? 13.242 -0.721 13.169 1.00 34.25 500 CYS A CA 1
ATOM 717 C C . CYS A 1 118 ? 12.756 -1.420 11.919 1.00 34.55 500 CYS A C 1
ATOM 718 O O . CYS A 1 118 ? 12.171 -2.497 11.984 1.00 34.62 500 CYS A O 1
ATOM 721 N N . LYS A 1 119 ? 12.959 -0.773 10.780 1.00 34.84 501 LYS A N 1
ATOM 722 C CA . LYS A 1 119 ? 12.500 -1.334 9.525 1.00 35.89 501 LYS A CA 1
ATOM 723 C C . LYS A 1 119 ? 13.277 -2.577 9.139 1.00 35.17 501 LYS A C 1
ATOM 724 O O . LYS A 1 119 ? 12.692 -3.547 8.655 1.00 34.94 501 LYS A O 1
ATOM 730 N N . GLN A 1 120 ? 14.588 -2.556 9.353 1.00 34.59 502 GLN A N 1
ATOM 731 C CA . GLN A 1 120 ? 15.424 -3.703 9.019 1.00 34.86 502 GLN A CA 1
ATOM 732 C C . GLN A 1 120 ? 15.083 -4.887 9.924 1.00 32.98 502 GLN A C 1
ATOM 733 O O . GLN A 1 120 ? 15.077 -6.032 9.479 1.00 31.78 502 GLN A O 1
ATOM 739 N N . LEU A 1 121 ? 14.792 -4.613 11.194 1.00 32.02 503 LEU A N 1
ATOM 740 C CA . LEU A 1 121 ? 14.425 -5.679 12.114 1.00 30.07 503 LEU A CA 1
ATOM 741 C C . LEU A 1 121 ? 13.071 -6.242 11.697 1.00 29.78 503 LEU A C 1
ATOM 742 O O . LEU A 1 121 ? 12.862 -7.456 11.749 1.00 29.22 503 LEU A O 1
ATOM 747 N N . LYS A 1 122 ? 12.150 -5.392 11.253 1.00 29.86 504 LYS A N 1
ATOM 748 C CA . LYS A 1 122 ? 10.838 -5.896 10.864 1.00 30.25 504 LYS A CA 1
ATOM 749 C C . LYS A 1 122 ? 11.010 -6.847 9.677 1.00 30.22 504 LYS A C 1
ATOM 750 O O . LYS A 1 122 ? 10.339 -7.878 9.600 1.00 29.50 504 LYS A O 1
ATOM 756 N N . SER A 1 123 ? 11.926 -6.492 8.781 1.00 29.76 505 SER A N 1
ATOM 757 C CA . SER A 1 123 ? 12.227 -7.291 7.596 1.00 30.28 505 SER A CA 1
ATOM 758 C C . SER A 1 123 ? 12.826 -8.639 7.996 1.00 29.83 505 SER A C 1
ATOM 759 O O . SER A 1 123 ? 12.351 -9.681 7.515 1.00 30.64 505 SER A O 1
ATOM 762 N N . LYS A 1 124 ? 13.852 -8.608 8.857 1.00 28.44 506 LYS A N 1
ATOM 763 C CA . LYS A 1 124 ? 14.545 -9.803 9.352 1.00 28.36 506 LYS A CA 1
ATOM 764 C C . LYS A 1 124 ? 13.541 -10.735 10.046 1.00 27.50 506 LYS A C 1
ATOM 765 O O . LYS A 1 124 ? 13.491 -11.932 9.763 1.00 26.96 506 LYS A O 1
ATOM 771 N N . LEU A 1 125 ? 12.739 -10.187 10.952 1.00 24.99 507 LEU A N 1
ATOM 772 C CA . LEU A 1 125 ? 11.712 -10.983 11.645 1.00 24.80 507 LEU A CA 1
ATOM 773 C C . LEU A 1 125 ? 10.672 -11.603 10.683 1.00 26.13 507 LEU A C 1
ATOM 774 O O . LEU A 1 125 ? 10.254 -12.739 10.877 1.00 25.26 507 LEU A O 1
ATOM 779 N N . SER A 1 126 ? 10.235 -10.836 9.682 1.00 26.56 508 SER A N 1
ATOM 780 C CA . SER A 1 126 ? 9.273 -11.303 8.695 1.00 26.87 508 SER A CA 1
ATOM 781 C C . SER A 1 126 ? 9.840 -12.521 7.976 1.00 26.13 508 SER A C 1
ATOM 782 O O . SER A 1 126 ? 9.122 -13.508 7.735 1.00 26.28 508 SER A O 1
ATOM 785 N N . HIS A 1 127 ? 11.121 -12.441 7.655 1.00 24.85 509 HIS A N 1
ATOM 786 C CA . HIS A 1 127 ? 11.837 -13.532 6.976 1.00 25.75 509 HIS A CA 1
ATOM 787 C C . HIS A 1 127 ? 11.945 -14.762 7.862 1.00 23.73 509 HIS A C 1
ATOM 788 O O . HIS A 1 127 ? 11.700 -15.888 7.418 1.00 23.19 509 HIS A O 1
ATOM 795 N N . ILE A 1 128 ? 12.348 -14.560 9.115 1.00 23.26 510 ILE A N 1
ATOM 796 C CA . ILE A 1 128 ? 12.483 -15.706 10.011 1.00 22.01 510 ILE A CA 1
ATOM 797 C C . ILE A 1 128 ? 11.120 -16.395 10.168 1.00 23.06 510 ILE A C 1
ATOM 798 O O . ILE A 1 128 ? 11.014 -17.632 10.125 1.00 22.53 510 ILE A O 1
ATOM 803 N N . LYS A 1 129 ? 10.067 -15.602 10.275 1.00 23.40 511 LYS A N 1
ATOM 804 C CA . LYS A 1 129 ? 8.730 -16.152 10.431 1.00 22.96 511 LYS A CA 1
ATOM 805 C C . LYS A 1 129 ? 8.335 -16.972 9.190 1.00 23.11 511 LYS A C 1
ATOM 806 O O . LYS A 1 129 ? 7.714 -18.018 9.287 1.00 23.75 511 LYS A O 1
ATOM 812 N N . LYS A 1 130 ? 8.729 -16.470 8.032 1.00 23.03 512 LYS A N 1
ATOM 813 C CA . LYS A 1 130 ? 8.437 -17.137 6.774 1.00 24.51 512 LYS A CA 1
ATOM 814 C C . LYS A 1 130 ? 9.154 -18.477 6.735 1.00 23.36 512 LYS A C 1
ATOM 815 O O . LYS A 1 130 ? 8.570 -19.475 6.334 1.00 24.56 512 LYS A O 1
ATOM 821 N N . MET A 1 131 ? 10.417 -18.509 7.160 1.00 21.82 513 MET A N 1
ATOM 822 C CA . MET A 1 131 ? 11.186 -19.770 7.153 1.00 20.92 513 MET A CA 1
ATOM 823 C C . MET A 1 131 ? 10.551 -20.782 8.093 1.00 20.29 513 MET A C 1
ATOM 824 O O . MET A 1 131 ? 10.452 -21.966 7.771 1.00 19.26 513 MET A O 1
ATOM 829 N N . VAL A 1 132 ? 10.124 -20.322 9.265 1.00 20.56 514 VAL A N 1
ATOM 830 C CA . VAL A 1 132 ? 9.494 -21.226 10.218 1.00 19.26 514 VAL A CA 1
ATOM 831 C C . VAL A 1 132 ? 8.165 -21.767 9.644 1.00 19.92 514 VAL A C 1
ATOM 832 O O . VAL A 1 132 ? 7.881 -22.954 9.745 1.00 20.30 514 VAL A O 1
ATOM 836 N N . GLY A 1 133 ? 7.400 -20.888 9.000 1.00 21.04 515 GLY A N 1
ATOM 837 C CA . GLY A 1 133 ? 6.145 -21.300 8.411 1.00 21.94 515 GLY A CA 1
ATOM 838 C C . GLY A 1 133 ? 6.385 -22.292 7.277 1.00 20.98 515 GLY A C 1
ATOM 839 O O . GLY A 1 133 ? 5.668 -23.293 7.192 1.00 23.82 515 GLY A O 1
ATOM 840 N N . ASP A 1 134 ? 7.376 -22.033 6.424 1.00 21.21 516 ASP A N 1
ATOM 841 C CA . ASP A 1 134 ? 7.686 -22.931 5.300 1.00 21.02 516 ASP A CA 1
ATOM 842 C C . ASP A 1 134 ? 8.029 -24.336 5.863 1.00 20.42 516 ASP A C 1
ATOM 843 O O . ASP A 1 134 ? 7.525 -25.369 5.415 1.00 20.59 516 ASP A O 1
ATOM 848 N N . TYR A 1 135 ? 8.901 -24.371 6.868 1.00 18.85 517 TYR A N 1
ATOM 849 C CA . TYR A 1 135 ? 9.299 -25.621 7.481 1.00 19.81 517 TYR A CA 1
ATOM 850 C C . TYR A 1 135 ? 8.114 -26.382 8.065 1.00 18.67 517 TYR A C 1
ATOM 851 O O . TYR A 1 135 ? 7.982 -27.584 7.838 1.00 20.15 517 TYR A O 1
ATOM 860 N N . ASP A 1 136 ? 7.282 -25.701 8.847 1.00 19.22 518 ASP A N 1
ATOM 861 C CA . ASP A 1 136 ? 6.158 -26.374 9.483 1.00 20.88 518 ASP A CA 1
ATOM 862 C C . ASP A 1 136 ? 5.243 -26.963 8.419 1.00 21.00 518 ASP A C 1
ATOM 863 O O . ASP A 1 136 ? 4.760 -28.069 8.571 1.00 22.39 518 ASP A O 1
ATOM 868 N N . ARG A 1 137 ? 5.054 -26.243 7.320 1.00 22.23 519 ARG A N 1
ATOM 869 C CA . ARG A 1 137 ? 4.215 -26.813 6.276 1.00 24.59 519 ARG A CA 1
ATOM 870 C C . ARG A 1 137 ? 4.868 -28.017 5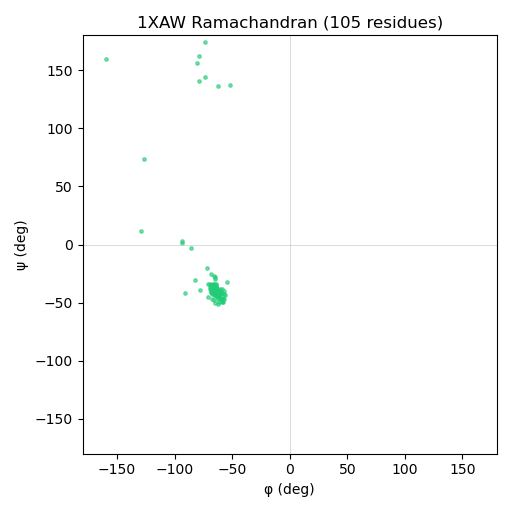.622 1.00 24.97 519 ARG A C 1
ATOM 871 O O . ARG A 1 137 ? 4.183 -29.027 5.349 1.00 26.67 519 ARG A O 1
ATOM 879 N N . GLN A 1 138 ? 6.173 -27.929 5.386 1.00 24.82 520 GLN A N 1
ATOM 880 C CA . GLN A 1 138 ? 6.954 -29.001 4.760 1.00 25.85 520 GLN A CA 1
ATOM 881 C C . GLN A 1 138 ? 7.037 -30.251 5.631 1.00 26.90 520 GLN A C 1
ATOM 882 O O . GLN A 1 138 ? 7.216 -31.367 5.097 1.00 27.99 520 GLN A O 1
ATOM 888 N N . LYS A 1 139 ? 6.929 -30.090 6.957 1.00 24.55 521 LYS A N 1
ATOM 889 C CA . LYS A 1 139 ? 6.994 -31.228 7.869 1.00 24.91 521 LYS A CA 1
ATOM 890 C C . LYS A 1 139 ? 5.600 -31.774 8.199 1.00 24.76 521 LYS A C 1
ATOM 891 O O . LYS A 1 139 ? 5.454 -32.703 8.985 1.00 25.67 521 LYS A O 1
ATOM 897 N N . THR A 1 140 ? 4.574 -31.185 7.582 1.00 25.60 522 THR A N 1
ATOM 898 C CA . THR A 1 140 ? 3.216 -31.642 7.789 1.00 27.03 522 THR A CA 1
ATOM 899 C C . THR A 1 140 ? 2.939 -32.936 6.999 1.00 25.91 522 THR A C 1
ATOM 900 O O . THR A 1 140 ? 2.281 -33.819 7.592 1.00 28.69 522 THR A O 1
#